Protein AF-A0A9E0C854-F1 (afdb_monomer_lite)

Foldseek 3Di:
DVPPPVPPDDPDPVNVVVVVVVVVVVLVVVLVVLLVVLLVCLQPPVLVVVLLVLVLVLVVLVVVLVVLLVVLVVQLVVLVVVDDPSSVVSVVVSVVSVVVSVCSVVVSVVSVVVSVVSVVVSVVSVVVDVVSDPVSNPPPPPDPPDDDCSVVPDDDDRPVRDDDVVNVVVVVVVVVVD

pLDDT: mean 80.9, std 14.05, range [44.25, 97.5]

Radius of gyration: 30.76 Å; chains: 1; bounding box: 94×47×80 Å

Sequence (178 aa):
MLDKVEKAGGLTRESVFQELVDLKKVIEDSRREIGMARPGDIRTKDIPTATDELDAVVEATAQATATIMDACDGIQTAAGELGGDHANRINDEVMKIFEACSFQDITGQRIRKVVRTLTDIEERVGHLISLLGDKAAGTGDNEDKRVGDARLLNGPQLPPQAVSQDEIDKLLAELDGQ

Secondary structure (DSSP, 8-state):
--SSSTTS----HHHHHHHHHHHHHHHHHHHHHHHHT-HHHIIIIIHHHHHHHHHHHHHHHHHHHHHHHHHHHHHHHHHHHH-HHHHHHHHHHHHHHHHHHHHHHHHHHHHHHHHHHHHHHHHHHHHHHHHH-TTSS----------GGGGT---SPPGGGSPPHHHHHHHHHHHTT-

Structure (mmCIF, N/CA/C/O backbone):
data_AF-A0A9E0C854-F1
#
_entry.id   AF-A0A9E0C854-F1
#
loop_
_atom_site.group_PDB
_atom_site.id
_atom_site.type_symbol
_atom_site.label_atom_id
_atom_site.label_alt_id
_atom_site.label_comp_id
_atom_site.label_asym_id
_atom_site.label_entity_id
_atom_site.label_seq_id
_atom_site.pdbx_PDB_ins_code
_atom_site.Cartn_x
_atom_site.Cartn_y
_atom_site.Cartn_z
_atom_site.occupancy
_atom_site.B_iso_or_equiv
_atom_site.auth_seq_id
_atom_site.auth_comp_id
_atom_site.auth_asym_id
_atom_site.auth_atom_id
_atom_site.pdbx_PDB_model_num
ATOM 1 N N . MET A 1 1 ? 60.003 -29.914 -39.655 1.00 47.25 1 MET A N 1
ATOM 2 C CA . MET A 1 1 ? 59.361 -29.449 -38.401 1.00 47.25 1 MET A CA 1
ATOM 3 C C . MET A 1 1 ? 59.011 -27.955 -38.400 1.00 47.25 1 MET A C 1
ATOM 5 O O . MET A 1 1 ? 58.511 -27.485 -37.391 1.00 47.25 1 MET A O 1
ATOM 9 N N . LEU A 1 2 ? 59.170 -27.228 -39.517 1.00 44.25 2 LEU A N 1
ATOM 10 C CA . LEU A 1 2 ? 58.775 -25.812 -39.636 1.00 44.25 2 LEU A CA 1
ATOM 11 C C . LEU A 1 2 ? 57.404 -25.596 -40.307 1.00 44.25 2 LEU A C 1
ATOM 13 O O . LEU A 1 2 ? 56.946 -24.471 -40.395 1.00 44.25 2 LEU A O 1
ATOM 17 N N . ASP A 1 3 ? 56.720 -26.671 -40.706 1.00 45.84 3 ASP A N 1
ATOM 18 C CA . ASP A 1 3 ? 55.466 -26.610 -41.480 1.00 45.84 3 ASP A CA 1
ATOM 19 C C . ASP A 1 3 ? 54.195 -26.733 -40.611 1.00 45.84 3 ASP A C 1
ATOM 21 O O . ASP A 1 3 ? 53.069 -26.773 -41.094 1.00 45.84 3 ASP A O 1
ATOM 25 N N . LYS A 1 4 ? 54.362 -26.847 -39.284 1.00 47.59 4 LYS A N 1
ATOM 26 C CA . LYS A 1 4 ? 53.248 -26.971 -38.321 1.00 47.59 4 LYS A CA 1
ATOM 27 C C . LYS A 1 4 ? 53.056 -25.743 -37.431 1.00 47.59 4 LYS A C 1
ATOM 29 O O . LYS A 1 4 ? 52.150 -25.752 -36.605 1.00 47.59 4 LYS A O 1
ATOM 34 N N . VAL A 1 5 ? 53.868 -24.698 -37.606 1.00 47.25 5 VAL A N 1
ATOM 35 C CA . VAL A 1 5 ? 53.783 -23.464 -36.802 1.00 47.25 5 VAL A CA 1
ATOM 36 C C . VAL A 1 5 ? 52.947 -22.374 -37.492 1.00 47.25 5 VAL A C 1
ATOM 38 O O . VAL A 1 5 ? 52.438 -21.494 -36.816 1.00 47.25 5 VAL A O 1
ATOM 41 N N . GLU A 1 6 ? 52.658 -22.484 -38.793 1.00 46.53 6 GLU A N 1
ATOM 42 C CA . GLU A 1 6 ? 51.773 -21.535 -39.500 1.00 46.53 6 GLU A CA 1
ATOM 43 C C . GLU A 1 6 ? 50.270 -21.755 -39.230 1.00 46.53 6 GLU A C 1
ATOM 45 O O . GLU A 1 6 ? 49.436 -20.921 -39.569 1.00 46.53 6 GLU A O 1
ATOM 50 N N . LYS A 1 7 ? 49.900 -22.861 -38.568 1.00 46.78 7 LYS A N 1
ATOM 51 C CA . LYS A 1 7 ? 48.511 -23.145 -38.153 1.00 46.78 7 LYS A CA 1
ATOM 52 C C . LYS A 1 7 ? 48.140 -22.582 -36.780 1.00 46.78 7 LYS A C 1
ATOM 54 O O . LYS A 1 7 ? 47.064 -22.888 -36.270 1.00 46.78 7 LYS A O 1
ATOM 59 N N . ALA A 1 8 ? 49.004 -21.764 -36.188 1.00 57.84 8 ALA A N 1
ATOM 60 C CA . ALA A 1 8 ? 48.732 -21.071 -34.941 1.00 57.84 8 ALA A CA 1
ATOM 61 C C . ALA A 1 8 ? 48.850 -19.556 -35.156 1.00 57.84 8 ALA A C 1
ATOM 63 O O . ALA A 1 8 ? 49.950 -19.028 -35.260 1.00 57.84 8 ALA A O 1
ATOM 64 N N . GLY A 1 9 ? 47.712 -18.855 -35.170 1.00 54.84 9 GLY A N 1
ATOM 65 C CA . GLY A 1 9 ? 47.695 -17.427 -34.831 1.00 54.84 9 GLY A CA 1
ATOM 66 C C . GLY A 1 9 ? 47.506 -16.432 -35.974 1.00 54.84 9 GLY A C 1
ATOM 67 O O . GLY A 1 9 ? 48.269 -15.479 -36.079 1.00 54.84 9 GLY A O 1
ATOM 68 N N . GLY A 1 10 ? 46.441 -16.571 -36.763 1.00 53.59 10 GLY A N 1
ATOM 69 C CA . GLY A 1 10 ? 45.981 -15.483 -37.624 1.00 53.59 10 GLY A CA 1
ATOM 70 C C . GLY A 1 10 ? 44.471 -15.329 -37.549 1.00 53.59 10 GLY A C 1
ATOM 71 O O . GLY A 1 10 ? 43.756 -16.053 -38.232 1.00 53.59 10 GLY A O 1
ATOM 72 N N . LEU A 1 11 ? 43.981 -14.379 -36.747 1.00 63.28 11 LEU A N 1
ATOM 73 C CA . LEU A 1 11 ? 42.658 -13.796 -36.976 1.00 63.28 11 LEU A CA 1
ATOM 74 C C . LEU A 1 11 ? 42.680 -13.218 -38.396 1.00 63.28 11 LEU A C 1
ATOM 76 O O . LEU A 1 11 ? 43.303 -12.187 -38.650 1.00 63.28 11 LEU A O 1
ATOM 80 N N . THR A 1 12 ? 42.090 -13.936 -39.350 1.00 79.25 12 THR A N 1
ATOM 81 C CA . THR A 1 12 ? 41.999 -13.462 -40.732 1.00 79.25 12 THR A CA 1
ATOM 82 C C . THR A 1 12 ? 41.063 -12.261 -40.780 1.00 79.25 12 THR A C 1
ATOM 84 O O . THR A 1 12 ? 40.103 -12.174 -40.013 1.00 79.25 12 THR A O 1
ATOM 87 N N . ARG A 1 13 ? 41.315 -11.318 -41.690 1.00 81.19 13 ARG A N 1
ATOM 88 C CA . ARG A 1 13 ? 40.422 -10.167 -41.867 1.00 81.19 13 ARG A CA 1
ATOM 89 C C . ARG A 1 13 ? 38.985 -10.619 -42.154 1.00 81.19 13 ARG A C 1
ATOM 91 O O . ARG A 1 13 ? 38.068 -10.019 -41.607 1.00 81.19 13 ARG A O 1
ATOM 98 N N . GLU A 1 14 ? 38.807 -11.692 -42.931 1.00 84.50 14 GLU A N 1
ATOM 99 C CA . GLU A 1 14 ? 37.512 -12.352 -43.143 1.00 84.50 14 GLU A CA 1
ATOM 100 C C . GLU A 1 14 ? 36.871 -12.836 -41.835 1.00 84.50 14 GLU A C 1
ATOM 102 O O . GLU A 1 14 ? 35.703 -12.546 -41.602 1.00 84.50 14 GLU A O 1
ATOM 107 N N . SER A 1 15 ? 37.608 -13.542 -40.966 1.00 85.12 15 SER A N 1
ATOM 108 C CA . SER A 1 15 ? 37.036 -14.088 -39.725 1.00 85.12 15 SER A CA 1
ATOM 109 C C . SER A 1 15 ? 36.643 -12.992 -38.735 1.00 85.12 15 SER A C 1
ATOM 111 O O . SER A 1 15 ? 35.568 -13.065 -38.154 1.00 85.12 15 SER A O 1
ATOM 113 N N . VAL A 1 16 ? 37.451 -11.934 -38.601 1.00 88.50 16 VAL A N 1
ATOM 114 C CA . VAL A 1 16 ? 37.094 -10.758 -37.783 1.00 88.50 16 VAL A CA 1
ATOM 115 C C . VAL A 1 16 ? 35.865 -10.051 -38.354 1.00 88.50 16 VAL A C 1
ATOM 117 O O . VAL A 1 16 ? 34.990 -9.616 -37.610 1.00 88.50 16 VAL A O 1
ATOM 120 N N . PHE A 1 17 ? 35.775 -9.933 -39.681 1.00 91.12 17 PHE A N 1
ATOM 121 C CA . PHE A 1 17 ? 34.618 -9.315 -40.323 1.00 91.12 17 PHE A CA 1
ATOM 122 C C . PHE A 1 17 ? 33.349 -10.147 -40.114 1.00 91.12 17 PHE A C 1
ATOM 124 O O . PHE A 1 17 ? 32.296 -9.584 -39.827 1.00 91.12 17 PHE A O 1
ATOM 131 N N . GLN A 1 18 ? 33.455 -11.476 -40.193 1.00 91.44 18 GLN A N 1
ATOM 132 C CA . GLN A 1 18 ? 32.345 -12.383 -39.921 1.00 91.44 18 GLN A CA 1
ATOM 133 C C . GLN A 1 18 ? 31.890 -12.299 -38.457 1.00 91.44 18 GLN A C 1
ATOM 135 O O . GLN A 1 18 ? 30.697 -12.151 -38.211 1.00 91.44 18 GLN A O 1
ATOM 140 N N . GLU A 1 19 ? 32.817 -12.279 -37.495 1.00 91.44 19 GLU A N 1
ATOM 141 C CA . GLU A 1 19 ? 32.492 -12.089 -36.073 1.00 91.44 19 GLU A CA 1
ATOM 142 C C . GLU A 1 19 ? 31.792 -10.745 -35.809 1.00 91.44 19 GLU A C 1
ATOM 144 O O . GLU A 1 19 ? 30.834 -10.681 -35.039 1.00 91.44 19 GLU A O 1
ATOM 149 N N . LEU A 1 20 ? 32.211 -9.665 -36.480 1.00 91.25 20 LEU A N 1
ATOM 150 C CA . LEU A 1 20 ? 31.544 -8.362 -36.383 1.00 91.25 20 LEU A CA 1
ATOM 151 C C . LEU A 1 20 ? 30.127 -8.382 -36.975 1.00 91.25 20 LEU A C 1
ATOM 153 O O . LEU A 1 20 ? 29.226 -7.738 -36.433 1.00 91.25 20 LEU A O 1
ATOM 157 N N . VAL A 1 21 ? 29.917 -9.107 -38.076 1.00 93.44 21 VAL A N 1
ATOM 158 C CA . VAL A 1 21 ? 28.591 -9.293 -38.687 1.00 93.44 21 VAL A CA 1
ATOM 159 C C . VAL A 1 21 ? 27.677 -10.101 -37.764 1.00 93.44 21 VAL A C 1
ATOM 161 O O . VAL A 1 21 ? 26.525 -9.712 -37.558 1.00 93.44 21 VAL A O 1
ATOM 164 N N . ASP A 1 22 ? 28.190 -11.170 -37.161 1.00 93.62 22 ASP A N 1
ATOM 165 C CA . ASP A 1 22 ? 27.435 -12.003 -36.226 1.00 93.62 22 ASP A CA 1
ATOM 166 C C . ASP A 1 22 ? 27.076 -11.214 -34.955 1.00 93.62 22 ASP A C 1
ATOM 168 O O . ASP A 1 22 ? 25.923 -11.228 -34.519 1.00 93.62 22 ASP A O 1
ATOM 172 N N . LEU A 1 23 ? 28.013 -10.424 -34.417 1.00 91.56 23 LEU A N 1
ATOM 173 C CA . LEU A 1 23 ? 27.761 -9.527 -33.287 1.00 91.56 23 LEU A CA 1
ATOM 174 C C . LEU A 1 23 ? 26.704 -8.466 -33.621 1.00 91.56 23 LEU A C 1
ATOM 176 O O . LEU A 1 23 ? 25.809 -8.207 -32.815 1.00 91.56 23 LEU A O 1
ATOM 180 N N . LYS A 1 24 ? 26.767 -7.867 -34.818 1.00 89.69 24 LYS A N 1
ATOM 181 C CA . LYS A 1 24 ? 25.749 -6.915 -35.286 1.00 89.69 24 LYS A CA 1
ATOM 182 C C . LYS A 1 24 ? 24.361 -7.555 -35.286 1.00 89.69 24 LYS A C 1
ATOM 184 O O . LYS A 1 24 ? 23.413 -6.918 -34.833 1.00 89.69 24 LYS A O 1
ATOM 189 N N . LYS A 1 25 ? 24.247 -8.800 -35.756 1.00 91.81 25 LYS A N 1
ATOM 190 C CA . LYS A 1 25 ? 22.978 -9.535 -35.787 1.00 91.81 25 LYS A CA 1
ATOM 191 C C . LYS A 1 25 ? 22.425 -9.765 -34.379 1.00 91.81 25 LYS A C 1
ATOM 193 O O . LYS A 1 25 ? 21.268 -9.446 -34.133 1.00 91.81 25 LYS A O 1
ATOM 198 N N . VAL A 1 26 ? 23.266 -10.202 -33.439 1.00 91.25 26 VAL A N 1
ATOM 199 C CA . VAL A 1 26 ? 22.875 -10.364 -32.025 1.00 91.25 26 VAL A CA 1
ATOM 200 C C . VAL A 1 26 ? 22.390 -9.044 -31.418 1.00 91.25 26 VAL A C 1
ATOM 202 O O . VAL A 1 26 ? 21.391 -9.029 -30.699 1.00 91.25 26 VAL A O 1
ATOM 205 N N . ILE A 1 27 ? 23.057 -7.923 -31.717 1.00 85.69 27 ILE A N 1
ATOM 206 C CA . ILE A 1 27 ? 22.643 -6.594 -31.239 1.00 85.69 27 ILE A CA 1
ATOM 207 C C . ILE A 1 27 ? 21.283 -6.196 -31.829 1.00 85.69 27 ILE A C 1
ATOM 209 O O . ILE A 1 27 ? 20.448 -5.644 -31.115 1.00 85.69 27 ILE A O 1
ATOM 213 N N . GLU A 1 28 ? 21.048 -6.448 -33.118 1.00 84.06 28 GLU A N 1
ATOM 214 C CA . GLU A 1 28 ? 19.776 -6.139 -33.785 1.00 84.06 28 GLU A CA 1
ATOM 215 C C . GLU A 1 28 ? 18.621 -6.997 -33.248 1.00 84.06 28 GLU A C 1
ATOM 217 O O . GLU A 1 28 ? 17.553 -6.453 -32.955 1.00 84.06 28 GLU A O 1
ATOM 222 N N . ASP A 1 29 ? 18.852 -8.294 -33.036 1.00 85.56 29 ASP A N 1
ATOM 223 C CA . ASP A 1 29 ? 17.873 -9.205 -32.437 1.00 85.56 29 ASP A CA 1
ATOM 224 C C . ASP A 1 29 ? 17.561 -8.797 -30.983 1.00 85.56 29 ASP A C 1
ATOM 226 O O . ASP A 1 29 ? 16.395 -8.620 -30.627 1.00 85.56 29 ASP A O 1
ATOM 230 N N . SER A 1 30 ? 18.587 -8.492 -30.178 1.00 82.75 30 SER A N 1
ATOM 231 C CA . SER A 1 30 ? 18.409 -8.005 -28.797 1.00 82.75 30 SER A CA 1
ATOM 232 C C . SER A 1 30 ? 17.642 -6.679 -28.745 1.00 82.75 30 SER A C 1
ATOM 234 O O . SER A 1 30 ? 16.756 -6.494 -27.911 1.00 82.75 30 SER A O 1
ATOM 236 N N . ARG A 1 31 ? 17.940 -5.739 -29.656 1.00 77.56 31 ARG A N 1
ATOM 237 C CA . ARG A 1 31 ? 17.209 -4.463 -29.774 1.00 77.56 31 ARG A CA 1
ATOM 238 C C . ARG A 1 31 ? 15.736 -4.686 -30.090 1.00 77.56 31 ARG A C 1
ATOM 240 O O . ARG A 1 31 ? 14.886 -3.976 -29.554 1.00 77.56 31 ARG A O 1
ATOM 247 N N . ARG A 1 32 ? 15.435 -5.654 -30.956 1.00 78.69 32 ARG A N 1
ATOM 248 C CA . ARG A 1 32 ? 14.065 -6.001 -31.331 1.00 78.69 32 ARG A CA 1
ATOM 249 C C . ARG A 1 32 ? 13.300 -6.599 -30.155 1.00 78.69 32 ARG A C 1
ATOM 251 O O . ARG A 1 32 ? 12.183 -6.161 -29.901 1.00 78.69 32 ARG A O 1
ATOM 258 N N . GLU A 1 33 ? 13.887 -7.557 -29.444 1.00 77.50 33 GLU A N 1
ATOM 259 C CA . GLU A 1 33 ? 13.265 -8.176 -28.266 1.00 77.50 33 GLU A CA 1
ATOM 260 C C . GLU A 1 33 ? 12.998 -7.147 -27.163 1.00 77.50 33 GLU A C 1
ATOM 262 O O . GLU A 1 33 ? 11.889 -7.079 -26.634 1.00 77.50 33 GLU A O 1
ATOM 267 N N . ILE A 1 34 ? 13.969 -6.271 -26.886 1.00 75.19 34 ILE A N 1
ATOM 268 C CA . ILE A 1 34 ? 13.792 -5.171 -25.932 1.00 75.19 34 ILE A CA 1
ATOM 269 C C . ILE A 1 34 ? 12.685 -4.221 -26.396 1.00 75.19 34 ILE A C 1
ATOM 271 O O . ILE A 1 34 ? 11.844 -3.837 -25.593 1.00 75.19 34 ILE A O 1
ATOM 275 N N . GLY A 1 35 ? 12.632 -3.865 -27.682 1.00 70.88 35 GLY A N 1
ATOM 276 C CA . GLY A 1 35 ? 11.560 -3.022 -28.217 1.00 70.88 35 GLY A CA 1
ATOM 277 C C . GLY A 1 35 ? 10.167 -3.652 -28.075 1.00 70.88 35 GLY A C 1
ATOM 278 O O . GLY A 1 35 ? 9.203 -2.946 -27.785 1.00 70.88 35 GLY A O 1
ATOM 279 N N . MET A 1 36 ? 10.051 -4.980 -28.210 1.00 73.06 36 MET A N 1
ATOM 280 C CA . MET A 1 36 ? 8.790 -5.708 -27.994 1.00 73.06 36 MET A CA 1
ATOM 281 C C . MET A 1 36 ? 8.317 -5.677 -26.540 1.00 73.06 36 MET A C 1
ATOM 283 O O . MET A 1 36 ? 7.112 -5.702 -26.303 1.00 73.06 36 MET A O 1
ATOM 287 N N . ALA A 1 37 ? 9.238 -5.581 -25.578 1.00 72.38 37 ALA A N 1
ATOM 288 C CA . ALA A 1 37 ? 8.903 -5.425 -24.164 1.00 72.38 37 ALA A CA 1
ATOM 289 C C . ALA A 1 37 ? 8.303 -4.046 -23.834 1.00 72.38 37 ALA A C 1
ATOM 291 O O . ALA A 1 37 ? 7.904 -3.823 -22.697 1.00 72.38 37 ALA A O 1
ATOM 292 N N . ARG A 1 38 ? 8.232 -3.127 -24.813 1.00 77.75 38 ARG A N 1
ATOM 293 C CA . ARG A 1 38 ? 7.670 -1.776 -24.665 1.00 77.75 38 ARG A CA 1
ATOM 294 C C . ARG A 1 38 ? 8.223 -1.044 -23.430 1.00 77.75 38 ARG A C 1
ATOM 296 O O . ARG A 1 38 ? 7.464 -0.550 -22.600 1.00 77.75 38 ARG A O 1
ATOM 303 N N . PRO A 1 39 ? 9.557 -0.930 -23.297 1.00 76.00 39 PRO A N 1
ATOM 304 C CA . PRO A 1 39 ? 10.191 -0.376 -22.104 1.00 76.00 39 PRO A CA 1
ATOM 305 C C . PRO A 1 39 ? 9.765 1.076 -21.834 1.00 76.00 39 PRO A C 1
ATOM 307 O O . PRO A 1 39 ? 9.760 1.511 -20.686 1.00 76.00 39 PRO A O 1
ATOM 310 N N . GLY A 1 40 ? 9.366 1.814 -22.878 1.00 75.81 40 GLY A N 1
ATOM 311 C CA . GLY A 1 40 ? 8.749 3.132 -22.742 1.00 75.81 40 GLY A CA 1
ATOM 312 C C . GLY A 1 40 ? 7.478 3.103 -21.890 1.00 75.81 40 GLY A C 1
ATOM 313 O O . GLY A 1 40 ? 7.398 3.866 -20.936 1.00 75.81 40 GLY A O 1
ATOM 314 N N . ASP A 1 41 ? 6.548 2.187 -22.173 1.00 79.38 41 ASP A N 1
ATOM 315 C CA . ASP A 1 41 ? 5.293 2.041 -21.422 1.00 79.38 41 ASP A CA 1
ATOM 316 C C . ASP A 1 41 ? 5.531 1.548 -19.993 1.00 79.38 41 ASP A C 1
ATOM 318 O O . ASP A 1 41 ? 4.922 2.067 -19.059 1.00 79.38 41 ASP A O 1
ATOM 322 N N . ILE A 1 42 ? 6.486 0.630 -19.805 1.00 81.94 42 ILE A N 1
ATOM 323 C CA . ILE A 1 42 ? 6.897 0.174 -18.469 1.00 81.94 42 ILE A CA 1
ATOM 324 C C . ILE A 1 42 ? 7.330 1.367 -17.608 1.00 81.94 42 ILE A C 1
ATOM 326 O O . ILE A 1 42 ? 6.933 1.471 -16.449 1.00 81.94 42 ILE A O 1
ATOM 330 N N . ARG A 1 43 ? 8.116 2.283 -18.188 1.00 79.31 43 ARG A N 1
ATOM 331 C CA . ARG A 1 43 ? 8.617 3.477 -17.500 1.00 79.31 43 ARG A CA 1
ATOM 332 C C . ARG A 1 43 ? 7.541 4.541 -17.298 1.00 79.31 43 ARG A C 1
ATOM 334 O O . ARG A 1 43 ? 7.480 5.132 -16.234 1.00 79.31 43 ARG A O 1
ATOM 341 N N . THR A 1 44 ? 6.736 4.846 -18.314 1.00 78.06 44 THR A N 1
ATOM 342 C CA . THR A 1 44 ? 5.832 6.010 -18.264 1.00 78.06 44 THR A CA 1
ATOM 343 C C . THR A 1 44 ? 4.430 5.687 -17.769 1.00 78.06 44 THR A C 1
ATOM 345 O O . THR A 1 44 ? 3.678 6.614 -17.488 1.00 78.06 44 THR A O 1
ATOM 348 N N . LYS A 1 45 ? 4.045 4.409 -17.717 1.00 81.06 45 LYS A N 1
ATOM 349 C CA . LYS A 1 45 ? 2.681 3.992 -17.389 1.00 81.06 45 LYS A CA 1
ATOM 350 C C . LYS A 1 45 ? 2.652 2.875 -16.357 1.00 81.06 45 LYS A C 1
ATOM 352 O O . LYS A 1 45 ? 2.100 3.091 -15.285 1.00 81.06 45 LYS A O 1
ATOM 357 N N . ASP A 1 46 ? 3.232 1.714 -16.650 1.00 85.06 46 ASP A N 1
ATOM 358 C CA . ASP A 1 46 ? 2.960 0.508 -15.856 1.00 85.06 46 ASP A CA 1
ATOM 359 C C . ASP A 1 46 ? 3.551 0.594 -14.440 1.00 85.06 46 ASP A C 1
ATOM 361 O O . ASP A 1 46 ? 2.834 0.366 -13.466 1.00 85.06 46 ASP A O 1
ATOM 365 N N . ILE A 1 47 ? 4.833 0.963 -14.305 1.00 87.56 47 ILE A N 1
ATOM 366 C CA . ILE A 1 47 ? 5.476 1.111 -12.989 1.00 87.56 47 ILE A CA 1
ATOM 367 C C . ILE A 1 47 ? 4.900 2.290 -12.186 1.00 87.56 47 ILE A C 1
ATOM 369 O O . ILE A 1 47 ? 4.581 2.075 -11.012 1.00 87.56 47 ILE A O 1
ATOM 373 N N . PRO A 1 48 ? 4.719 3.496 -12.767 1.00 85.69 48 PRO A N 1
ATOM 374 C CA . PRO A 1 48 ? 4.075 4.598 -12.056 1.00 85.69 48 PRO A CA 1
ATOM 375 C C . PRO A 1 48 ? 2.667 4.244 -11.567 1.00 85.69 48 PRO A C 1
ATOM 377 O O . PRO A 1 48 ? 2.380 4.402 -10.387 1.00 85.69 48 PRO A O 1
ATOM 380 N N . THR A 1 49 ? 1.826 3.654 -12.427 1.00 86.38 49 THR A N 1
ATOM 381 C CA . THR A 1 49 ? 0.452 3.266 -12.051 1.00 86.38 49 THR A CA 1
ATOM 382 C C . THR A 1 49 ? 0.454 2.231 -10.928 1.00 86.38 49 THR A C 1
ATOM 384 O O . THR A 1 49 ? -0.264 2.387 -9.947 1.00 86.38 49 THR A O 1
ATOM 387 N N . ALA A 1 50 ? 1.293 1.194 -11.027 1.00 87.06 50 ALA A N 1
ATOM 388 C CA . ALA A 1 50 ? 1.396 0.180 -9.979 1.00 87.06 50 ALA A CA 1
ATOM 389 C C . ALA A 1 50 ? 1.900 0.764 -8.649 1.00 87.06 50 ALA A C 1
ATOM 391 O O . ALA A 1 50 ? 1.499 0.305 -7.582 1.00 87.06 50 ALA A O 1
ATOM 392 N N . THR A 1 51 ? 2.778 1.768 -8.701 1.00 88.25 51 THR A N 1
ATOM 393 C CA . THR A 1 51 ? 3.262 2.476 -7.512 1.00 88.25 51 THR A CA 1
ATOM 394 C C . THR A 1 51 ? 2.140 3.278 -6.857 1.00 88.25 51 THR A C 1
ATOM 396 O O . THR A 1 51 ? 1.907 3.109 -5.661 1.00 88.25 51 THR A O 1
ATOM 399 N N . ASP A 1 52 ? 1.396 4.059 -7.643 1.00 86.81 52 ASP A N 1
ATOM 400 C CA . ASP A 1 52 ? 0.263 4.853 -7.158 1.00 86.81 52 ASP A CA 1
ATOM 401 C C . ASP A 1 52 ? -0.839 3.964 -6.552 1.00 86.81 52 ASP A C 1
ATOM 403 O O . ASP A 1 52 ? -1.371 4.259 -5.480 1.00 86.81 52 ASP A O 1
ATOM 407 N N . GLU A 1 53 ? -1.159 2.839 -7.200 1.00 88.12 53 GLU A N 1
ATOM 408 C CA . GLU A 1 53 ? -2.113 1.853 -6.679 1.00 88.12 53 GLU A CA 1
ATOM 409 C C . GLU A 1 53 ? -1.638 1.244 -5.351 1.00 88.12 53 GLU A C 1
ATOM 411 O O . GLU A 1 53 ? -2.426 1.109 -4.411 1.00 88.12 53 GLU A O 1
ATOM 416 N N . LEU A 1 54 ? -0.353 0.891 -5.238 1.00 90.12 54 LEU A N 1
ATOM 417 C CA . LEU A 1 54 ? 0.215 0.346 -4.002 1.00 90.12 54 LEU A CA 1
ATOM 418 C C . LEU A 1 54 ? 0.207 1.364 -2.857 1.00 90.12 54 LEU A C 1
ATOM 420 O O . LEU A 1 54 ? -0.083 0.982 -1.720 1.00 90.12 54 LEU A O 1
ATOM 424 N N . ASP A 1 55 ? 0.483 2.637 -3.135 1.00 87.38 55 ASP A N 1
ATOM 425 C CA . ASP A 1 55 ? 0.399 3.702 -2.135 1.00 87.38 55 ASP A CA 1
ATOM 426 C C . ASP A 1 55 ? -1.050 3.929 -1.680 1.00 87.38 55 ASP A C 1
ATOM 428 O O . ASP A 1 55 ? -1.312 4.014 -0.477 1.00 87.38 55 ASP A O 1
ATOM 432 N N . ALA A 1 56 ? -2.015 3.909 -2.606 1.00 88.69 56 ALA A N 1
ATOM 433 C CA . ALA A 1 56 ? -3.435 3.985 -2.265 1.00 88.69 56 ALA A CA 1
ATOM 434 C C . ALA A 1 56 ? -3.893 2.808 -1.386 1.00 88.69 56 ALA A C 1
ATOM 436 O O . ALA A 1 56 ? -4.664 3.000 -0.445 1.00 88.69 56 ALA A O 1
ATOM 437 N N . VAL A 1 57 ? -3.387 1.593 -1.634 1.00 88.50 57 VAL A N 1
ATOM 438 C CA . VAL A 1 57 ? -3.648 0.426 -0.774 1.00 88.50 57 VAL A CA 1
ATOM 439 C C . VAL A 1 57 ? -3.079 0.633 0.631 1.00 88.50 57 VAL A C 1
ATOM 441 O O . VAL A 1 57 ? -3.747 0.309 1.617 1.00 88.50 57 VAL A O 1
ATOM 444 N N . VAL A 1 58 ? -1.863 1.171 0.760 1.00 89.88 58 VAL A N 1
ATOM 445 C CA . VAL A 1 58 ? -1.265 1.461 2.074 1.00 89.88 58 VAL A CA 1
ATOM 446 C C . VAL A 1 58 ? -2.104 2.478 2.843 1.00 89.88 58 VAL A C 1
ATOM 448 O O . VAL A 1 58 ? -2.380 2.255 4.021 1.00 89.88 58 VAL A O 1
ATOM 451 N N . GLU A 1 59 ? -2.549 3.545 2.184 1.00 89.31 59 GLU A N 1
ATOM 452 C CA . GLU A 1 59 ? -3.368 4.584 2.812 1.00 89.31 59 GLU A CA 1
ATOM 453 C C . GLU A 1 59 ? -4.737 4.041 3.243 1.00 89.31 59 GLU A C 1
ATOM 455 O O . GLU A 1 59 ? -5.111 4.133 4.413 1.00 89.31 59 GLU A O 1
ATOM 460 N N . ALA A 1 60 ? -5.457 3.374 2.335 1.00 88.88 60 ALA A N 1
ATOM 461 C CA . ALA A 1 60 ? -6.775 2.815 2.625 1.00 88.88 60 ALA A CA 1
ATOM 462 C C . ALA A 1 60 ? -6.730 1.779 3.761 1.00 88.88 60 ALA A C 1
ATOM 464 O O . ALA A 1 60 ? -7.609 1.747 4.625 1.00 88.88 60 ALA A O 1
ATOM 465 N N . THR A 1 61 ? -5.689 0.940 3.797 1.00 89.56 61 THR A N 1
ATOM 466 C CA . THR A 1 61 ? -5.518 -0.046 4.876 1.00 89.56 61 THR A CA 1
ATOM 467 C C . THR A 1 61 ? -5.138 0.600 6.208 1.00 89.56 61 THR A C 1
ATOM 469 O O . THR A 1 61 ? -5.590 0.125 7.254 1.00 89.56 61 THR A O 1
ATOM 472 N N . ALA A 1 62 ? -4.372 1.695 6.202 1.00 89.56 62 ALA A N 1
ATOM 473 C CA . ALA A 1 62 ? -4.085 2.475 7.405 1.00 89.56 62 ALA A CA 1
ATOM 474 C C . ALA A 1 62 ? -5.355 3.128 7.965 1.00 89.56 62 ALA A C 1
ATOM 476 O O . ALA A 1 62 ? -5.649 2.987 9.152 1.00 89.56 62 ALA A O 1
ATOM 477 N N . GLN A 1 63 ? -6.156 3.762 7.107 1.00 91.88 63 GLN A N 1
ATOM 478 C CA . GLN A 1 63 ? -7.400 4.416 7.508 1.00 91.88 63 GLN A CA 1
ATOM 479 C C . GLN A 1 63 ? -8.436 3.420 8.052 1.00 91.88 63 GLN A C 1
ATOM 481 O O . GLN A 1 63 ? -9.070 3.668 9.082 1.00 91.88 63 GLN A O 1
ATOM 486 N N . ALA A 1 64 ? -8.581 2.262 7.400 1.00 91.94 64 ALA A N 1
ATOM 487 C CA . ALA A 1 64 ? -9.443 1.191 7.892 1.00 91.94 64 ALA A CA 1
ATOM 488 C C . ALA A 1 64 ? -8.981 0.679 9.267 1.00 91.94 64 ALA A C 1
ATOM 490 O O . ALA A 1 64 ? -9.805 0.466 10.155 1.00 91.94 64 ALA A O 1
ATOM 491 N N . THR A 1 65 ? -7.667 0.534 9.466 1.00 93.44 65 THR A N 1
ATOM 492 C CA . THR A 1 65 ? -7.097 0.115 10.755 1.00 93.44 65 THR A CA 1
ATOM 493 C C . THR A 1 65 ? -7.371 1.145 11.849 1.00 93.44 65 THR A C 1
ATOM 495 O O . THR A 1 65 ? -7.802 0.757 12.932 1.00 93.44 65 THR A O 1
ATOM 498 N N . ALA A 1 66 ? -7.208 2.441 11.565 1.00 92.44 66 ALA A N 1
ATOM 499 C CA . ALA A 1 66 ? -7.540 3.509 12.509 1.00 92.44 66 ALA A CA 1
ATOM 500 C C . ALA A 1 66 ? -9.017 3.454 12.929 1.00 92.44 66 ALA A C 1
ATOM 502 O O . ALA A 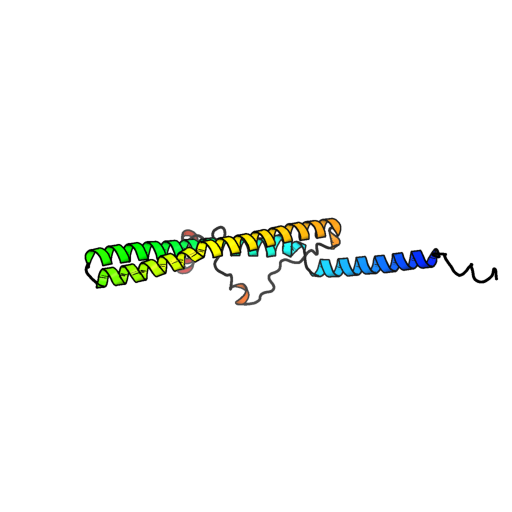1 66 ? -9.325 3.462 14.114 1.00 92.44 66 ALA A O 1
ATOM 503 N N . THR A 1 67 ? -9.923 3.256 11.968 1.00 96.12 67 THR A N 1
ATOM 504 C CA . THR A 1 67 ? -11.363 3.119 12.251 1.00 96.12 67 THR A CA 1
ATOM 505 C C . THR A 1 67 ? -11.666 1.912 13.149 1.00 96.12 67 THR A C 1
ATOM 507 O O . THR A 1 67 ? -12.510 1.992 14.041 1.00 96.12 67 THR A O 1
ATOM 510 N N . ILE A 1 68 ? -10.984 0.780 12.936 1.00 95.75 68 ILE A N 1
ATOM 511 C CA . ILE A 1 68 ? -11.121 -0.411 13.791 1.00 95.75 68 ILE A CA 1
ATOM 512 C C . ILE A 1 68 ? -10.625 -0.119 15.212 1.00 95.75 68 ILE A C 1
ATOM 514 O O . ILE A 1 68 ? -11.271 -0.539 16.173 1.00 95.75 68 ILE A O 1
ATOM 518 N N . MET A 1 69 ? -9.505 0.596 15.352 1.00 94.75 69 MET A N 1
ATOM 519 C CA . MET A 1 69 ? -8.955 0.981 16.654 1.00 94.75 69 MET A CA 1
ATOM 520 C C . MET A 1 69 ? -9.896 1.928 17.410 1.00 94.75 69 MET A C 1
ATOM 522 O O . MET A 1 69 ? -10.205 1.664 18.568 1.00 94.75 69 MET A O 1
ATOM 526 N N . ASP A 1 70 ? -10.452 2.937 16.738 1.00 97.00 70 ASP A N 1
ATOM 527 C CA . ASP A 1 70 ? -11.427 3.859 17.337 1.00 97.00 70 ASP A CA 1
ATOM 528 C C . ASP A 1 70 ? -12.695 3.122 17.808 1.00 97.00 70 ASP A C 1
ATOM 530 O O . ASP A 1 70 ? -13.238 3.382 18.885 1.00 97.00 70 ASP A O 1
ATOM 534 N N . ALA A 1 71 ? -13.171 2.150 17.020 1.00 97.50 71 ALA A N 1
ATOM 535 C CA . ALA A 1 71 ? -14.301 1.311 17.412 1.00 97.50 71 ALA A CA 1
ATOM 536 C C . ALA A 1 71 ? -13.974 0.447 18.644 1.00 97.50 71 ALA A C 1
ATOM 538 O O . ALA A 1 71 ? -14.825 0.265 19.517 1.00 97.50 71 ALA A O 1
ATOM 539 N N . CYS A 1 72 ? -12.744 -0.063 18.734 1.00 97.44 72 CYS A N 1
ATOM 540 C CA . CYS A 1 72 ? -12.256 -0.814 19.888 1.00 97.44 72 CYS A CA 1
ATOM 541 C C . CYS A 1 72 ? -12.219 0.040 21.164 1.00 97.44 72 CYS A C 1
ATOM 543 O O . CYS A 1 72 ? -12.685 -0.426 22.206 1.00 97.44 72 CYS A O 1
ATOM 545 N N . ASP A 1 73 ? -11.770 1.294 21.080 1.00 95.75 73 ASP A N 1
ATOM 546 C CA . ASP A 1 73 ? -11.801 2.239 22.207 1.00 95.75 73 ASP A CA 1
ATOM 547 C C . ASP A 1 73 ? -13.239 2.499 22.695 1.00 95.75 73 ASP A C 1
ATOM 549 O O . ASP A 1 73 ? -13.523 2.514 23.901 1.00 95.75 73 ASP A O 1
ATOM 553 N N . GLY A 1 74 ? -14.185 2.629 21.758 1.00 96.69 74 GLY A N 1
ATOM 554 C CA . GLY A 1 74 ? -15.612 2.737 22.071 1.00 96.69 74 GLY A CA 1
ATOM 555 C C . GLY A 1 74 ? -16.153 1.503 22.805 1.00 96.69 74 GLY A C 1
ATOM 556 O O . GLY A 1 74 ? -16.881 1.634 23.793 1.00 96.69 74 GLY A O 1
ATOM 557 N N . ILE A 1 75 ? -15.754 0.302 22.373 1.00 96.00 75 ILE A N 1
ATOM 558 C CA . ILE A 1 75 ? -16.120 -0.962 23.031 1.00 96.00 75 ILE A CA 1
ATOM 559 C C . ILE A 1 75 ? -15.554 -1.023 24.455 1.00 96.00 75 ILE A C 1
ATOM 561 O O . ILE A 1 75 ? -16.287 -1.394 25.372 1.00 96.00 75 ILE A O 1
ATOM 565 N N . GLN A 1 76 ? -14.290 -0.645 24.669 1.00 95.31 76 GLN A N 1
ATOM 566 C CA . GLN A 1 76 ? -13.686 -0.644 26.008 1.00 95.31 76 GLN A CA 1
ATOM 567 C C . GLN A 1 76 ? -14.363 0.353 26.951 1.00 95.31 76 GLN A C 1
ATOM 569 O O . GLN A 1 76 ? -14.587 0.036 28.119 1.00 95.31 76 GLN A O 1
ATOM 574 N N . THR A 1 77 ? -14.750 1.528 26.446 1.00 95.31 77 THR A N 1
ATOM 575 C CA . THR A 1 77 ? -15.509 2.520 27.224 1.00 95.31 77 THR A CA 1
ATOM 576 C C . THR A 1 77 ? -16.838 1.929 27.701 1.00 95.31 77 THR A C 1
ATOM 578 O O . THR A 1 77 ? -17.117 1.923 28.900 1.00 95.31 77 THR A O 1
ATOM 581 N N . ALA A 1 78 ? -17.615 1.336 26.789 1.00 94.12 78 ALA A N 1
ATOM 582 C CA . ALA A 1 78 ? -18.884 0.692 27.127 1.00 94.12 78 ALA A CA 1
ATOM 583 C C . ALA A 1 78 ? -18.703 -0.516 28.069 1.00 94.12 78 ALA A C 1
ATOM 585 O O . ALA A 1 78 ? -19.510 -0.742 28.972 1.00 94.12 78 ALA A O 1
ATOM 586 N N . ALA A 1 79 ? -17.627 -1.290 27.898 1.00 94.50 79 ALA A N 1
ATOM 587 C CA . ALA A 1 79 ? -17.287 -2.389 28.797 1.00 94.50 79 ALA A CA 1
ATOM 588 C C . ALA A 1 79 ? -16.965 -1.884 30.213 1.00 94.50 79 ALA A C 1
ATOM 590 O O . ALA A 1 79 ? -17.410 -2.480 31.194 1.00 94.50 79 ALA A O 1
ATOM 591 N N . GLY A 1 80 ? -16.241 -0.767 30.331 1.00 92.00 80 GLY A N 1
ATOM 592 C CA . GLY A 1 80 ? -15.926 -0.127 31.608 1.00 92.00 80 GLY A CA 1
ATOM 593 C C . GLY A 1 80 ? -17.170 0.295 32.395 1.00 92.00 80 GLY A C 1
ATOM 594 O O . GLY A 1 80 ? -17.207 0.117 33.611 1.00 92.00 80 GLY A O 1
ATOM 595 N N . GLU A 1 81 ? -18.209 0.778 31.709 1.00 92.44 81 GLU A N 1
ATOM 596 C CA . GLU A 1 81 ? -19.505 1.114 32.319 1.00 92.44 81 GLU A CA 1
ATOM 597 C C . GLU A 1 81 ? -20.268 -0.124 32.825 1.00 92.44 81 GLU A C 1
ATOM 599 O O . GLU A 1 81 ? -20.982 -0.044 33.826 1.00 92.44 81 GLU A O 1
ATOM 604 N N . LEU A 1 82 ? -20.100 -1.277 32.166 1.00 90.69 82 LEU A N 1
ATOM 605 C CA . LEU A 1 82 ? -20.695 -2.559 32.566 1.00 90.69 82 LEU A CA 1
ATOM 606 C C . LEU A 1 82 ? -20.058 -3.129 33.844 1.00 90.69 82 LEU A C 1
ATOM 608 O O . LEU A 1 82 ? -20.760 -3.644 34.715 1.00 90.69 82 LEU A O 1
ATOM 612 N N . GLY A 1 83 ? -18.728 -3.047 33.945 1.00 88.19 83 GLY A N 1
ATOM 613 C CA . GLY A 1 83 ? -17.946 -3.594 35.053 1.00 88.19 83 GLY A CA 1
ATOM 614 C C . GLY A 1 83 ? -17.977 -5.129 35.181 1.00 88.19 83 GLY A C 1
ATOM 615 O O . GLY A 1 83 ? -18.604 -5.859 34.409 1.00 88.19 83 GLY A O 1
ATOM 616 N N . GLY A 1 84 ? -17.257 -5.642 36.183 1.00 93.62 84 GLY A N 1
ATOM 617 C CA . GLY A 1 84 ? -17.215 -7.072 36.516 1.00 93.62 84 GLY A CA 1
ATOM 618 C C . GLY A 1 84 ? -16.482 -7.959 35.499 1.00 93.62 84 GLY A C 1
ATOM 619 O O . GLY A 1 84 ? -15.758 -7.491 34.620 1.00 93.62 84 GLY A O 1
ATOM 620 N N . ASP A 1 85 ? -16.669 -9.274 35.621 1.00 92.69 85 ASP A N 1
ATOM 621 C CA . ASP A 1 85 ? -15.916 -10.270 34.842 1.00 92.69 85 ASP A CA 1
ATOM 622 C C . ASP A 1 85 ? -16.198 -10.207 33.334 1.00 92.69 85 ASP A C 1
ATOM 624 O O . ASP A 1 85 ? -15.338 -10.539 32.518 1.00 92.69 85 ASP A O 1
ATOM 628 N N . HIS A 1 86 ? -17.394 -9.762 32.941 1.00 90.25 86 HIS A N 1
ATOM 629 C CA . HIS A 1 86 ? -17.739 -9.581 31.532 1.00 90.25 86 HIS A CA 1
ATOM 630 C C . HIS A 1 86 ? -16.972 -8.416 30.898 1.00 90.25 86 HIS A C 1
ATOM 632 O O . HIS A 1 86 ? -16.484 -8.571 29.780 1.00 90.25 86 HIS A O 1
ATOM 638 N N . ALA A 1 87 ? -16.802 -7.302 31.616 1.00 94.19 87 ALA A N 1
ATOM 639 C CA . ALA A 1 87 ? -15.996 -6.175 31.153 1.00 94.19 87 ALA A CA 1
ATOM 640 C C . ALA A 1 87 ? -14.530 -6.573 30.943 1.00 94.19 87 ALA A C 1
ATOM 642 O O . ALA A 1 87 ? -13.951 -6.276 29.901 1.00 94.19 87 ALA A O 1
ATOM 643 N N . ASN A 1 88 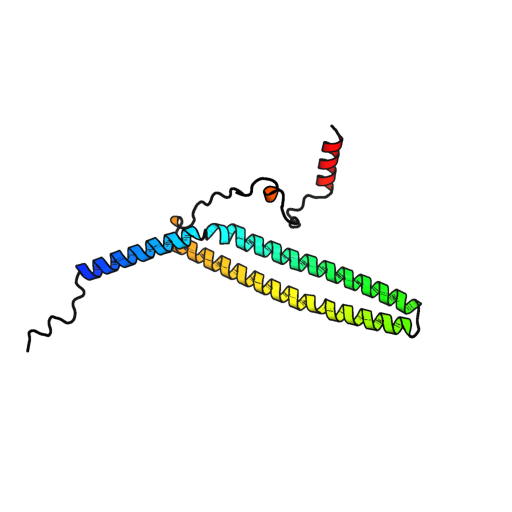? -13.960 -7.325 31.890 1.00 94.31 88 ASN A N 1
ATOM 644 C CA . ASN A 1 88 ? -12.587 -7.825 31.782 1.00 94.31 88 ASN A CA 1
ATOM 645 C C . ASN A 1 88 ? -12.408 -8.712 30.544 1.00 94.31 88 ASN A C 1
ATOM 647 O O . ASN A 1 88 ? -11.488 -8.498 29.763 1.00 94.31 88 ASN A O 1
ATOM 651 N N . ARG A 1 89 ? -13.341 -9.642 30.302 1.00 95.00 89 ARG A N 1
ATOM 652 C CA . ARG A 1 89 ? -13.291 -10.512 29.116 1.00 95.00 89 ARG A CA 1
ATOM 653 C C . ARG A 1 89 ? -13.400 -9.736 27.804 1.00 95.00 89 ARG A C 1
ATOM 655 O O . ARG A 1 89 ? -12.743 -10.106 26.841 1.00 95.00 89 ARG A O 1
ATOM 662 N N . ILE A 1 90 ? -14.226 -8.690 27.748 1.00 95.69 90 ILE A N 1
ATOM 663 C CA . ILE A 1 90 ? -14.328 -7.836 26.555 1.00 95.69 90 ILE A CA 1
ATOM 664 C C . ILE A 1 90 ? -13.010 -7.089 26.329 1.00 95.69 90 ILE A C 1
ATOM 666 O O . ILE A 1 90 ? -12.501 -7.092 25.211 1.00 95.69 90 ILE A O 1
ATOM 670 N N . ASN A 1 91 ? -12.433 -6.509 27.384 1.00 95.31 91 ASN A N 1
ATOM 671 C CA . ASN A 1 91 ? -11.152 -5.810 27.298 1.00 95.31 91 ASN A CA 1
ATOM 672 C C . ASN A 1 91 ? -10.024 -6.732 26.818 1.00 95.31 91 ASN A C 1
ATOM 674 O O . ASN A 1 91 ? -9.231 -6.314 25.976 1.00 95.31 91 ASN A O 1
ATOM 678 N N . ASP A 1 92 ? -9.992 -7.983 27.284 1.00 96.38 92 ASP A N 1
ATOM 679 C CA . ASP A 1 92 ? -9.015 -8.980 26.837 1.00 96.38 92 ASP A CA 1
ATOM 680 C C . ASP A 1 92 ? -9.142 -9.277 25.334 1.00 96.38 92 ASP A C 1
ATOM 682 O O . ASP A 1 92 ? -8.134 -9.372 24.634 1.00 96.38 92 ASP A O 1
ATOM 686 N N . GLU A 1 93 ? -10.365 -9.411 24.806 1.00 97.19 93 GLU A N 1
ATOM 687 C CA . GLU A 1 93 ? -10.569 -9.626 23.366 1.00 97.19 93 GLU A CA 1
ATOM 688 C C . GLU A 1 93 ? -10.220 -8.382 22.539 1.00 97.19 93 GLU A C 1
ATOM 690 O O . GLU A 1 93 ? -9.608 -8.507 21.479 1.00 97.19 93 GLU A O 1
ATOM 695 N N . VAL A 1 94 ? -10.536 -7.179 23.028 1.00 97.00 94 VAL A N 1
ATOM 696 C CA . VAL A 1 94 ? -10.153 -5.929 22.354 1.00 97.00 94 VAL A CA 1
ATOM 697 C C . VAL A 1 94 ? -8.629 -5.767 22.298 1.00 97.00 94 VAL A C 1
ATOM 699 O O . VAL A 1 94 ? -8.091 -5.396 21.255 1.00 97.00 94 VAL A O 1
ATOM 702 N N . MET A 1 95 ? -7.907 -6.122 23.364 1.00 95.12 95 MET A N 1
ATOM 703 C CA . MET A 1 95 ? -6.439 -6.084 23.359 1.00 95.12 95 MET A CA 1
ATOM 704 C C . MET A 1 95 ? -5.838 -6.994 22.284 1.00 95.12 95 MET A C 1
ATOM 706 O O . MET A 1 95 ? -4.897 -6.591 21.601 1.00 95.12 95 MET A O 1
ATOM 710 N N . LYS A 1 96 ? -6.424 -8.175 22.043 1.00 95.81 96 LYS A N 1
ATOM 711 C CA . LYS A 1 96 ? -5.996 -9.042 20.931 1.00 95.81 96 LYS A CA 1
ATOM 712 C C . LYS A 1 96 ? -6.220 -8.391 19.565 1.00 95.81 96 LYS A C 1
ATOM 714 O O . LYS A 1 96 ? -5.420 -8.608 18.656 1.00 95.81 96 LYS A O 1
ATOM 719 N N . ILE A 1 97 ? -7.286 -7.602 19.403 1.00 95.19 97 ILE A N 1
ATOM 720 C CA . ILE A 1 97 ? -7.533 -6.854 18.161 1.00 95.19 97 ILE A CA 1
ATOM 721 C C . ILE A 1 97 ? -6.453 -5.788 17.970 1.00 95.19 97 ILE A C 1
ATOM 723 O O . ILE A 1 97 ? -5.870 -5.726 16.890 1.00 95.19 97 ILE A O 1
ATOM 727 N N . PHE A 1 98 ? -6.116 -5.009 19.004 1.00 93.25 98 PHE A N 1
ATOM 728 C CA . PHE A 1 98 ? -5.028 -4.026 18.920 1.00 93.25 98 PHE A CA 1
ATOM 729 C C . PHE A 1 98 ? -3.693 -4.668 18.536 1.00 93.25 98 PHE A C 1
ATOM 731 O O . PHE A 1 98 ? -3.005 -4.180 17.635 1.00 93.25 98 PHE A O 1
ATOM 738 N N . GLU A 1 99 ? -3.346 -5.791 19.168 1.00 91.69 99 GLU A N 1
ATOM 739 C CA . GLU A 1 99 ? -2.141 -6.549 18.831 1.00 91.69 99 GLU A CA 1
ATOM 740 C C . GLU A 1 99 ? -2.154 -7.012 17.369 1.00 91.69 99 GLU A C 1
ATOM 742 O O . GLU A 1 99 ? -1.165 -6.828 16.657 1.00 91.69 99 GLU A O 1
ATOM 747 N N . ALA A 1 100 ? -3.275 -7.550 16.883 1.00 90.38 100 ALA A N 1
ATOM 748 C CA . ALA A 1 100 ? -3.406 -7.981 15.494 1.00 90.38 100 ALA A CA 1
ATOM 749 C C . ALA A 1 100 ? -3.292 -6.807 14.505 1.00 90.38 100 ALA A C 1
ATOM 751 O O . ALA A 1 100 ? -2.586 -6.907 13.498 1.00 90.38 100 ALA A O 1
ATOM 752 N N . CYS A 1 101 ? -3.934 -5.677 14.804 1.00 90.50 101 CYS A N 1
ATOM 753 C CA . CYS A 1 101 ? -3.890 -4.469 13.985 1.00 90.50 101 CYS A CA 1
ATOM 754 C C . CYS A 1 101 ? -2.490 -3.835 13.941 1.00 90.50 101 CYS A C 1
ATOM 756 O O . CYS A 1 101 ? -2.124 -3.249 12.923 1.00 90.50 101 CYS A O 1
ATOM 758 N N . SER A 1 102 ? -1.656 -4.019 14.973 1.00 85.38 102 SER A N 1
ATOM 759 C CA . SER A 1 102 ? -0.265 -3.533 14.971 1.00 85.38 102 SER A CA 1
ATOM 760 C C . SER A 1 102 ? 0.593 -4.120 13.833 1.00 85.38 102 SER A C 1
ATOM 762 O O . SER A 1 102 ? 1.559 -3.498 13.387 1.00 85.38 102 SER A O 1
ATOM 764 N N . PHE A 1 103 ? 0.208 -5.280 13.280 1.00 82.44 103 PHE A N 1
ATOM 765 C CA . PHE A 1 103 ? 0.890 -5.925 12.149 1.00 82.44 103 PHE A CA 1
ATOM 766 C C . PHE A 1 103 ? 0.773 -5.133 10.828 1.00 82.44 103 PHE A C 1
ATOM 768 O O . PHE A 1 103 ? 1.515 -5.384 9.867 1.00 82.44 103 PHE A O 1
ATOM 775 N N . GLN A 1 104 ? -0.139 -4.157 10.764 1.00 85.62 104 GLN A N 1
ATOM 776 C CA . GLN A 1 104 ? -0.301 -3.269 9.615 1.00 85.62 104 GLN A CA 1
ATOM 777 C C . GLN A 1 104 ? 0.947 -2.409 9.370 1.00 85.62 104 GLN A C 1
ATOM 779 O O . GLN A 1 104 ? 1.305 -2.212 8.208 1.00 85.62 104 GLN A O 1
ATOM 784 N N . ASP A 1 105 ? 1.684 -2.001 10.410 1.00 84.00 105 ASP A N 1
ATOM 785 C CA . ASP A 1 105 ? 2.928 -1.235 10.234 1.00 84.00 105 ASP A CA 1
ATOM 786 C C . ASP A 1 105 ? 3.975 -2.037 9.435 1.00 84.00 105 ASP A C 1
ATOM 788 O O . ASP A 1 105 ? 4.547 -1.552 8.454 1.00 84.00 105 ASP A O 1
ATOM 792 N N . ILE A 1 106 ? 4.134 -3.328 9.748 1.00 86.94 106 ILE A N 1
ATOM 793 C CA . ILE A 1 106 ? 5.023 -4.231 8.999 1.00 86.94 106 ILE A CA 1
ATOM 794 C C . ILE A 1 106 ? 4.546 -4.380 7.548 1.00 86.94 106 ILE A C 1
ATOM 796 O O . ILE A 1 106 ? 5.360 -4.402 6.619 1.00 86.94 106 ILE A O 1
ATOM 800 N N . THR A 1 107 ? 3.234 -4.464 7.329 1.00 88.38 107 THR A N 1
ATOM 801 C CA . THR A 1 107 ? 2.656 -4.580 5.982 1.00 88.38 107 THR A CA 1
ATOM 802 C C . THR A 1 107 ? 2.912 -3.316 5.159 1.00 88.38 107 THR A C 1
ATOM 804 O O . THR A 1 107 ? 3.427 -3.415 4.043 1.00 88.38 107 THR A O 1
ATOM 807 N N . GLY A 1 108 ? 2.682 -2.133 5.732 1.00 88.69 108 GLY A N 1
ATOM 808 C CA . GLY A 1 108 ? 2.969 -0.851 5.088 1.00 88.69 108 GLY A CA 1
ATOM 809 C C . GLY A 1 108 ? 4.455 -0.679 4.762 1.00 88.69 108 GLY A C 1
ATOM 810 O O . GLY A 1 108 ? 4.812 -0.266 3.659 1.00 88.69 108 GLY A O 1
ATOM 811 N N . GLN A 1 109 ? 5.354 -1.070 5.672 1.00 90.31 109 GLN A N 1
ATOM 812 C CA . GLN A 1 109 ? 6.798 -1.054 5.412 1.00 90.31 109 GLN A CA 1
ATOM 813 C C . GLN A 1 109 ? 7.205 -1.996 4.271 1.00 90.31 109 GLN A C 1
ATOM 815 O O . GLN A 1 109 ? 8.037 -1.633 3.434 1.00 90.31 109 GLN A O 1
ATOM 820 N N . ARG A 1 110 ? 6.622 -3.199 4.208 1.00 92.88 110 ARG A N 1
ATOM 821 C CA . ARG A 1 110 ? 6.892 -4.161 3.131 1.00 92.88 110 ARG A CA 1
ATOM 822 C C . ARG A 1 110 ? 6.397 -3.655 1.781 1.00 92.88 110 ARG A C 1
ATOM 824 O O . ARG A 1 110 ? 7.148 -3.768 0.815 1.00 92.88 110 ARG A O 1
ATOM 831 N N . ILE A 1 111 ? 5.203 -3.066 1.713 1.00 91.56 111 ILE A N 1
ATOM 832 C CA . ILE A 1 111 ? 4.680 -2.480 0.470 1.00 91.56 111 ILE A CA 1
ATOM 833 C C . ILE A 1 111 ? 5.573 -1.323 0.014 1.00 91.56 111 ILE A C 1
ATOM 835 O O . ILE A 1 111 ? 6.032 -1.332 -1.124 1.00 91.56 111 ILE A O 1
ATOM 839 N N . ARG A 1 112 ? 5.964 -0.412 0.916 1.00 89.75 112 ARG A N 1
ATOM 840 C CA . ARG A 1 112 ? 6.924 0.660 0.592 1.00 89.75 112 ARG A CA 1
ATOM 841 C C . ARG A 1 112 ? 8.255 0.130 0.049 1.00 89.75 112 ARG A C 1
ATOM 843 O O . ARG A 1 112 ? 8.875 0.760 -0.802 1.00 89.75 112 ARG A O 1
ATOM 850 N N . LYS A 1 113 ? 8.723 -1.031 0.519 1.00 93.25 113 LYS A N 1
ATOM 851 C CA . LYS A 1 113 ? 9.922 -1.680 -0.038 1.00 93.25 113 LYS A CA 1
ATOM 852 C C . LYS A 1 113 ? 9.692 -2.187 -1.467 1.00 93.25 113 LYS A C 1
ATOM 854 O O . LYS A 1 113 ? 10.598 -2.073 -2.291 1.00 93.25 113 LYS A O 1
ATOM 859 N N . VAL A 1 114 ? 8.511 -2.736 -1.756 1.00 93.69 114 VAL A N 1
ATOM 860 C CA . VAL A 1 114 ? 8.120 -3.140 -3.116 1.00 93.69 114 VAL A CA 1
ATOM 861 C C . VAL A 1 114 ? 8.069 -1.919 -4.031 1.00 93.69 114 VAL A C 1
ATOM 863 O O . VAL A 1 114 ? 8.714 -1.950 -5.072 1.00 93.69 114 VAL A O 1
ATOM 866 N N . VAL A 1 115 ? 7.423 -0.833 -3.598 1.00 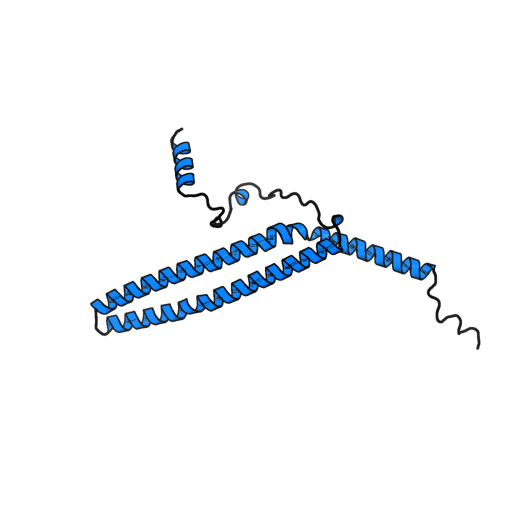90.75 115 VAL A N 1
ATOM 867 C CA . VAL A 1 115 ? 7.373 0.446 -4.327 1.00 90.75 115 VAL A CA 1
ATOM 868 C C . VAL A 1 115 ? 8.776 0.935 -4.691 1.00 90.75 115 VAL A C 1
ATOM 870 O O . VAL A 1 115 ? 9.066 1.124 -5.864 1.00 90.75 115 VAL A O 1
ATOM 873 N N . ARG A 1 116 ? 9.703 1.013 -3.726 1.00 91.12 116 ARG A N 1
ATOM 874 C CA . ARG A 1 116 ? 11.101 1.398 -4.015 1.00 91.12 116 ARG A CA 1
ATOM 875 C C . ARG A 1 116 ? 11.770 0.486 -5.041 1.00 91.12 116 ARG A C 1
ATOM 877 O O . ARG A 1 116 ? 12.503 0.956 -5.896 1.00 91.12 116 ARG A O 1
ATOM 884 N N . THR A 1 117 ? 11.508 -0.818 -4.962 1.00 92.94 117 THR A N 1
ATOM 885 C CA . THR A 1 117 ? 12.065 -1.780 -5.924 1.00 92.94 117 THR A CA 1
ATOM 886 C C . THR A 1 117 ? 11.521 -1.529 -7.330 1.00 92.94 117 THR A C 1
ATOM 888 O O . THR A 1 117 ? 12.261 -1.658 -8.299 1.00 92.94 117 THR A O 1
ATOM 891 N N . LEU A 1 118 ? 10.244 -1.159 -7.455 1.00 91.38 118 LEU A N 1
ATOM 892 C CA . LEU A 1 118 ? 9.648 -0.776 -8.732 1.00 91.38 118 LEU A CA 1
ATOM 893 C C . LEU A 1 118 ? 10.274 0.519 -9.268 1.00 91.38 118 LEU A C 1
ATOM 895 O O . LEU A 1 118 ? 10.659 0.546 -10.433 1.00 91.38 118 LEU A O 1
ATOM 899 N N . THR A 1 119 ? 10.492 1.529 -8.421 1.00 87.00 119 THR A N 1
ATOM 900 C CA . THR A 1 119 ? 11.218 2.759 -8.794 1.00 87.00 119 THR A CA 1
ATOM 901 C C . THR A 1 119 ? 12.648 2.468 -9.275 1.00 87.00 119 THR A C 1
ATOM 903 O O . THR A 1 119 ? 13.085 3.000 -10.292 1.00 87.00 119 THR A O 1
ATOM 906 N N . ASP A 1 120 ? 13.370 1.556 -8.618 1.00 90.81 120 ASP A N 1
ATOM 907 C CA . ASP A 1 120 ? 14.708 1.139 -9.065 1.00 90.81 120 ASP A CA 1
ATOM 908 C C . ASP A 1 120 ? 14.661 0.437 -10.440 1.00 90.81 120 ASP A C 1
ATOM 910 O O . ASP A 1 120 ? 15.583 0.559 -11.255 1.00 90.81 120 ASP A O 1
ATOM 914 N N . ILE A 1 121 ? 13.601 -0.334 -10.712 1.00 88.62 121 ILE A N 1
ATOM 915 C CA . ILE A 1 121 ? 13.382 -0.966 -12.020 1.00 88.62 121 ILE A CA 1
ATOM 916 C C . ILE A 1 121 ? 13.089 0.103 -13.078 1.00 88.62 121 ILE A C 1
ATOM 918 O O . ILE A 1 121 ? 13.654 0.025 -14.170 1.00 88.62 121 ILE A O 1
ATOM 922 N N . GLU A 1 122 ? 12.270 1.108 -12.763 1.00 86.25 122 GLU A N 1
ATOM 923 C CA . GLU A 1 122 ? 11.973 2.241 -13.646 1.00 86.25 122 GLU A CA 1
ATOM 924 C C . GLU A 1 122 ? 13.255 2.950 -14.102 1.00 86.25 122 GLU A C 1
ATOM 926 O O . GLU A 1 122 ? 13.464 3.144 -15.304 1.00 86.25 122 GLU A O 1
ATOM 931 N N . GLU A 1 123 ? 14.156 3.266 -13.166 1.00 88.06 123 GLU A N 1
ATOM 932 C CA . GLU A 1 123 ? 15.427 3.932 -13.465 1.00 88.06 123 GLU A CA 1
ATOM 933 C C . GLU A 1 123 ? 16.303 3.079 -14.397 1.00 88.06 123 GLU A C 1
ATOM 935 O O . GLU A 1 123 ? 16.837 3.566 -15.401 1.00 88.06 123 GLU A O 1
ATOM 940 N N . ARG A 1 124 ? 16.405 1.772 -14.122 1.00 86.62 124 ARG A N 1
ATOM 941 C CA . ARG A 1 124 ? 17.178 0.834 -14.954 1.00 86.62 124 ARG A CA 1
ATOM 942 C C . ARG A 1 124 ? 16.600 0.694 -16.356 1.00 86.62 124 ARG A C 1
ATOM 944 O O . ARG A 1 124 ? 17.363 0.667 -17.322 1.00 86.62 124 ARG A O 1
ATOM 951 N N . VAL A 1 125 ? 15.276 0.618 -16.481 1.00 85.75 125 VAL A N 1
ATOM 952 C CA . VAL A 1 125 ? 14.585 0.597 -17.777 1.00 85.75 125 VAL A CA 1
ATOM 953 C C . VAL A 1 125 ? 14.828 1.914 -18.518 1.00 85.75 125 VAL A C 1
ATOM 955 O O . VAL A 1 125 ? 15.131 1.899 -19.711 1.00 85.75 125 VAL A O 1
ATOM 958 N N . GLY A 1 126 ? 14.800 3.049 -17.816 1.00 82.75 126 GLY A N 1
ATOM 959 C CA . GLY A 1 126 ? 15.151 4.355 -18.369 1.00 82.75 126 GLY A CA 1
ATOM 960 C C . GLY A 1 126 ? 16.570 4.405 -18.937 1.00 82.75 126 GLY A C 1
ATOM 961 O O . GLY A 1 126 ? 16.760 4.850 -20.072 1.00 82.75 126 GLY A O 1
ATOM 962 N N . HIS A 1 127 ? 17.548 3.888 -18.195 1.00 85.06 127 HIS A N 1
ATOM 963 C CA . HIS A 1 127 ? 18.935 3.782 -18.650 1.00 85.06 127 HIS A CA 1
ATOM 964 C C . HIS A 1 127 ? 19.085 2.826 -19.843 1.00 85.06 127 HIS A C 1
ATOM 966 O O . HIS A 1 127 ? 19.826 3.093 -20.785 1.00 85.06 127 HIS A O 1
ATOM 972 N N . LEU A 1 128 ? 18.347 1.717 -19.854 1.00 81.69 128 LEU A N 1
ATOM 973 C CA . LEU A 1 128 ? 18.347 0.782 -20.975 1.00 81.69 128 LEU A CA 1
ATOM 974 C C . LEU A 1 128 ? 17.820 1.453 -22.258 1.00 81.69 128 LEU A C 1
ATOM 976 O O . LEU A 1 128 ? 18.440 1.342 -23.313 1.00 81.69 128 LEU A O 1
ATOM 980 N N . ILE A 1 129 ? 16.733 2.224 -22.168 1.00 77.69 129 ILE A N 1
ATOM 981 C CA . ILE A 1 129 ? 16.196 2.990 -23.304 1.00 77.69 129 ILE A CA 1
ATOM 982 C C . ILE A 1 129 ? 17.216 4.018 -23.815 1.00 77.69 129 ILE A C 1
ATOM 984 O O . ILE A 1 129 ? 17.395 4.135 -25.029 1.00 77.69 129 ILE A O 1
ATOM 988 N N . SER A 1 130 ? 17.909 4.739 -22.924 1.00 80.44 130 SER A N 1
ATOM 989 C CA . SER A 1 130 ? 18.886 5.759 -23.337 1.00 80.44 130 SER A CA 1
ATOM 990 C C . SER A 1 130 ? 20.090 5.162 -24.075 1.00 80.44 130 SER A C 1
ATOM 992 O O . SER A 1 130 ? 20.577 5.761 -25.033 1.00 80.44 130 SER A O 1
ATOM 994 N N . LEU A 1 131 ? 20.523 3.953 -23.697 1.00 77.94 131 LEU A N 1
ATOM 99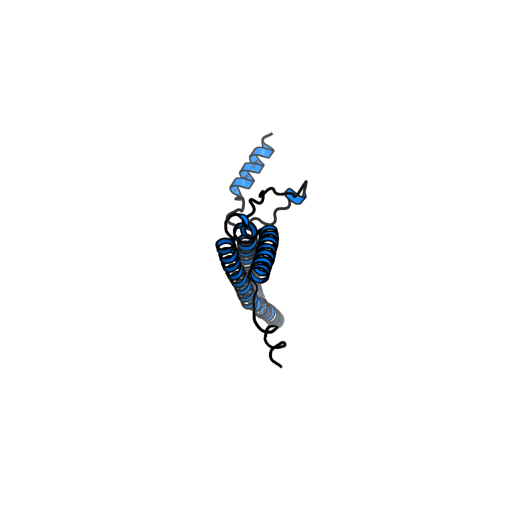5 C CA . LEU A 1 131 ? 21.592 3.217 -24.380 1.00 77.94 131 LEU A CA 1
ATOM 996 C C . LEU A 1 131 ? 21.164 2.650 -25.742 1.00 77.94 131 LEU A C 1
ATOM 998 O O . LEU A 1 131 ? 21.967 2.606 -26.678 1.00 77.94 131 LEU A O 1
ATOM 1002 N N . LEU A 1 132 ? 19.919 2.177 -25.864 1.00 72.12 132 LEU A N 1
ATOM 1003 C CA . LEU A 1 132 ? 19.418 1.583 -27.107 1.00 72.12 132 LEU A CA 1
ATOM 1004 C C . LEU A 1 132 ? 18.965 2.622 -28.150 1.00 72.12 132 LEU A C 1
ATOM 1006 O O . LEU A 1 132 ? 18.990 2.313 -29.347 1.00 72.12 132 LEU A O 1
ATOM 1010 N N . GLY A 1 133 ? 18.633 3.843 -27.720 1.00 65.88 133 GLY A N 1
ATOM 1011 C CA . GLY A 1 133 ? 18.181 4.950 -28.567 1.00 65.88 133 GLY A CA 1
ATOM 1012 C C . GLY A 1 133 ? 16.709 4.843 -28.998 1.00 65.88 133 GLY A C 1
ATOM 1013 O O . GLY A 1 133 ? 16.104 3.772 -28.936 1.00 65.88 133 GLY A O 1
ATOM 1014 N N . ASP A 1 134 ? 16.145 5.957 -29.489 1.00 59.72 134 ASP A N 1
ATOM 1015 C CA . ASP A 1 134 ? 14.709 6.167 -29.798 1.00 59.72 134 ASP A CA 1
ATOM 1016 C C . ASP A 1 134 ? 14.027 5.072 -30.638 1.00 59.72 134 ASP A C 1
ATOM 1018 O O . ASP A 1 134 ? 12.813 4.917 -30.583 1.00 59.72 134 ASP A O 1
ATOM 1022 N N . LYS A 1 135 ? 14.775 4.262 -31.396 1.00 54.91 135 LYS A N 1
ATOM 1023 C CA . LYS A 1 135 ? 14.202 3.167 -32.200 1.00 54.91 135 LYS A CA 1
ATOM 1024 C C . LYS A 1 135 ? 13.699 1.977 -31.371 1.00 54.91 135 LYS A C 1
ATOM 1026 O O . LYS A 1 135 ? 12.940 1.173 -31.903 1.00 54.91 135 LYS A O 1
ATOM 1031 N N . ALA A 1 136 ? 14.124 1.843 -30.111 1.00 51.09 136 ALA A N 1
ATOM 1032 C CA . ALA A 1 136 ? 13.614 0.830 -29.179 1.00 51.09 136 ALA A CA 1
ATOM 1033 C C . ALA A 1 136 ? 12.398 1.323 -28.374 1.00 51.09 136 ALA A C 1
ATOM 1035 O O . ALA A 1 136 ? 11.631 0.511 -27.857 1.00 51.09 136 ALA A O 1
ATOM 1036 N N . ALA A 1 137 ? 12.194 2.642 -28.300 1.00 52.50 137 ALA A N 1
ATOM 1037 C CA . ALA A 1 137 ? 10.970 3.248 -27.798 1.00 52.50 137 ALA A CA 1
ATOM 1038 C C . ALA A 1 137 ? 9.905 3.152 -28.896 1.00 52.50 137 ALA A C 1
ATOM 1040 O O . ALA A 1 137 ? 9.608 4.118 -29.592 1.00 52.50 137 ALA A O 1
ATOM 1041 N N . GLY A 1 138 ? 9.383 1.944 -29.121 1.00 51.34 138 GLY A N 1
ATOM 1042 C CA . GLY A 1 138 ? 8.234 1.766 -29.997 1.00 51.34 138 GLY A CA 1
ATOM 1043 C C . GLY A 1 138 ? 7.151 2.772 -29.611 1.00 51.34 138 GLY A C 1
ATOM 1044 O O . GLY A 1 138 ? 6.778 2.859 -28.443 1.00 51.34 138 GLY A O 1
ATOM 1045 N N . THR A 1 139 ? 6.674 3.543 -30.589 1.00 46.22 139 THR A N 1
ATOM 1046 C CA . THR A 1 139 ? 5.466 4.365 -30.495 1.00 46.22 139 THR A CA 1
ATOM 1047 C C . THR A 1 139 ? 4.279 3.418 -30.329 1.00 46.22 139 THR A C 1
ATOM 1049 O O . THR A 1 139 ? 3.596 3.074 -31.293 1.00 46.22 139 THR A O 1
ATOM 1052 N N . GLY A 1 140 ? 4.120 2.856 -29.135 1.00 49.09 140 GLY A N 1
ATOM 1053 C CA . GLY A 1 140 ? 3.004 1.990 -28.815 1.00 49.09 140 GLY A CA 1
ATOM 1054 C C . GLY A 1 140 ? 1.759 2.851 -28.762 1.00 49.09 140 GLY A C 1
ATOM 1055 O O . GLY A 1 140 ? 1.632 3.668 -27.855 1.00 49.09 140 GLY A O 1
ATOM 1056 N N . ASP A 1 141 ? 0.864 2.679 -29.735 1.00 48.47 141 ASP A N 1
ATOM 1057 C CA . ASP A 1 141 ? -0.501 3.188 -29.657 1.00 48.47 141 ASP A CA 1
ATOM 1058 C C . ASP A 1 141 ? -1.053 2.861 -28.268 1.00 48.47 141 ASP A C 1
ATOM 1060 O O . ASP A 1 141 ? -1.202 1.693 -27.887 1.00 48.47 141 ASP A O 1
ATOM 1064 N N . ASN A 1 142 ? -1.324 3.906 -27.491 1.00 51.81 142 ASN A N 1
ATOM 1065 C CA . ASN A 1 142 ? -1.952 3.815 -26.180 1.00 51.81 142 ASN A CA 1
ATOM 1066 C C . ASN A 1 142 ? -3.473 3.660 -26.356 1.00 51.81 142 ASN A C 1
ATOM 1068 O O . ASN A 1 142 ? -4.258 4.300 -25.662 1.00 51.81 142 ASN A O 1
ATOM 1072 N N . GLU A 1 143 ? -3.895 2.857 -27.334 1.00 55.38 143 GLU A N 1
ATOM 1073 C CA . GLU A 1 143 ? -5.299 2.532 -27.528 1.00 55.38 143 GLU A CA 1
ATOM 1074 C C . GLU A 1 143 ? -5.686 1.434 -26.540 1.00 55.38 143 GLU A C 1
ATOM 1076 O O . GLU A 1 143 ? -5.112 0.339 -26.523 1.00 55.38 143 GLU A O 1
ATOM 1081 N N . ASP A 1 144 ? -6.668 1.736 -25.693 1.00 63.41 144 ASP A N 1
ATOM 1082 C CA . ASP A 1 144 ? -7.308 0.740 -24.849 1.00 63.41 144 ASP A CA 1
ATOM 1083 C C . ASP A 1 144 ? -8.024 -0.290 -25.733 1.00 63.41 144 ASP A C 1
ATOM 1085 O O . ASP A 1 144 ? -9.084 -0.027 -26.302 1.00 63.41 144 ASP A O 1
ATOM 1089 N N . LYS A 1 145 ? -7.423 -1.476 -25.859 1.00 71.81 145 LYS A N 1
ATOM 1090 C CA . LYS A 1 145 ? -7.943 -2.574 -26.687 1.00 71.81 145 LYS A CA 1
ATOM 1091 C C . LYS A 1 145 ? -9.106 -3.324 -26.034 1.00 71.81 145 LYS A C 1
ATOM 1093 O O . LYS A 1 145 ? -9.638 -4.249 -26.648 1.00 71.81 145 LYS A O 1
ATOM 1098 N N . ARG A 1 146 ? -9.481 -2.990 -24.792 1.00 77.38 146 ARG A N 1
ATOM 1099 C CA . ARG A 1 146 ? -10.620 -3.620 -24.110 1.00 77.38 146 ARG A CA 1
ATOM 1100 C C . ARG A 1 146 ? -11.915 -3.216 -24.818 1.00 77.38 146 ARG A C 1
ATOM 1102 O O . ARG A 1 146 ? -12.101 -2.066 -25.206 1.00 77.38 146 ARG A O 1
ATOM 1109 N N . VAL A 1 147 ? -12.816 -4.176 -25.002 1.00 76.06 147 VAL A N 1
ATOM 1110 C CA . VAL A 1 147 ? -14.077 -4.002 -25.743 1.00 76.06 147 VAL A CA 1
ATOM 1111 C C . VAL A 1 147 ? -15.266 -4.271 -24.825 1.00 76.06 147 VAL A C 1
ATOM 1113 O O . VAL A 1 147 ? -15.179 -5.118 -23.936 1.00 76.06 147 VAL A O 1
ATOM 1116 N N . GLY A 1 148 ? -16.379 -3.569 -25.054 1.00 78.75 148 GLY A N 1
ATOM 1117 C CA . GLY A 1 148 ? -17.606 -3.722 -24.264 1.00 78.75 148 GLY A CA 1
ATOM 1118 C C . GLY A 1 148 ? -17.415 -3.361 -22.787 1.00 78.75 148 GLY A C 1
ATOM 1119 O O . GLY A 1 148 ? -16.679 -2.430 -22.460 1.00 78.75 148 GLY A O 1
ATOM 1120 N N . ASP A 1 149 ? -18.050 -4.124 -21.899 1.00 73.31 149 ASP A N 1
ATOM 1121 C CA . ASP A 1 149 ? -18.096 -3.860 -20.451 1.00 73.31 149 ASP A CA 1
ATOM 1122 C C . ASP A 1 149 ? -16.715 -3.888 -19.776 1.00 73.31 149 ASP A C 1
ATOM 1124 O O . ASP A 1 149 ? -16.484 -3.190 -18.791 1.00 73.31 149 ASP A O 1
ATOM 1128 N N . ALA A 1 150 ? -15.746 -4.613 -20.347 1.00 70.94 150 ALA A N 1
ATOM 1129 C CA . ALA A 1 150 ? -14.361 -4.626 -19.869 1.00 70.94 150 ALA A CA 1
ATOM 1130 C C . ALA A 1 150 ? -13.679 -3.248 -19.954 1.00 70.94 150 ALA A C 1
ATOM 1132 O O . ALA A 1 150 ? -12.710 -2.999 -19.240 1.00 70.94 150 ALA A O 1
ATOM 1133 N N . ARG A 1 151 ? -14.183 -2.353 -20.814 1.00 72.00 151 ARG A N 1
ATOM 1134 C CA . ARG A 1 151 ? -13.725 -0.961 -20.922 1.00 72.00 151 ARG A CA 1
ATOM 1135 C C . ARG A 1 151 ? -14.363 -0.044 -19.871 1.00 72.00 151 ARG A C 1
ATOM 1137 O O . ARG A 1 151 ? -13.853 1.043 -19.621 1.00 72.00 151 ARG A O 1
ATOM 1144 N N . LEU A 1 152 ? -15.481 -0.472 -19.282 1.00 71.69 152 LEU A N 1
ATOM 1145 C CA . LEU A 1 152 ? -16.225 0.257 -18.249 1.00 71.69 152 LEU A CA 1
ATOM 1146 C C . LEU A 1 152 ? -15.778 -0.133 -16.833 1.00 71.69 152 LEU A C 1
ATOM 1148 O O . LEU A 1 152 ? -15.959 0.640 -15.896 1.00 71.69 152 LEU A O 1
ATOM 1152 N N . LEU A 1 153 ? -15.157 -1.306 -16.687 1.00 65.75 153 LEU A N 1
ATOM 1153 C CA . LEU A 1 153 ? -14.531 -1.789 -15.457 1.00 65.75 153 LEU A CA 1
ATOM 1154 C C . LEU A 1 153 ? -13.212 -1.050 -15.193 1.00 65.75 153 LEU A C 1
ATOM 1156 O O . LEU A 1 153 ? -12.118 -1.582 -15.388 1.00 65.75 153 LEU A O 1
ATOM 1160 N N . ASN A 1 154 ? -13.329 0.195 -14.747 1.00 69.56 154 ASN A N 1
ATOM 1161 C CA . ASN A 1 154 ? -12.240 0.902 -14.092 1.00 69.56 154 ASN A CA 1
ATOM 1162 C C . ASN A 1 154 ? -12.339 0.595 -12.593 1.00 69.56 154 ASN A C 1
ATOM 1164 O O . ASN A 1 154 ? -13.435 0.612 -12.031 1.00 69.56 154 ASN A O 1
ATOM 1168 N N . GLY A 1 155 ? -11.218 0.232 -11.966 1.00 67.12 155 GLY A N 1
ATOM 1169 C CA . GLY A 1 155 ? -11.171 0.026 -10.519 1.00 67.12 155 GLY A CA 1
ATOM 1170 C C . GLY A 1 155 ? -11.526 1.306 -9.748 1.00 67.12 155 GLY A C 1
ATOM 1171 O O . GLY A 1 155 ? -11.757 2.352 -10.363 1.00 67.12 155 GLY A O 1
ATOM 1172 N N . PRO A 1 156 ? -11.564 1.248 -8.405 1.00 66.38 156 PRO A N 1
ATOM 1173 C CA . PRO A 1 156 ? -11.735 2.438 -7.578 1.00 66.38 156 PRO A CA 1
ATOM 1174 C C . PRO A 1 156 ? -10.759 3.530 -8.026 1.00 66.38 156 PRO A C 1
ATOM 1176 O O . PRO A 1 156 ? -9.560 3.278 -8.139 1.00 66.38 156 PRO A O 1
ATOM 1179 N N . GLN A 1 157 ? -11.280 4.717 -8.336 1.00 67.25 157 GLN A N 1
ATOM 1180 C CA . GLN A 1 157 ? -10.452 5.817 -8.821 1.00 67.25 157 GLN A CA 1
ATOM 1181 C C . GLN A 1 157 ? -9.488 6.260 -7.719 1.00 67.25 157 GLN A C 1
ATOM 1183 O O . GLN A 1 157 ? -9.883 6.407 -6.560 1.00 67.25 157 GLN A O 1
ATOM 1188 N N . LEU A 1 158 ? -8.226 6.491 -8.089 1.00 67.25 158 LEU A N 1
ATOM 1189 C CA . LEU A 1 158 ? -7.257 7.104 -7.187 1.00 67.25 158 LEU A CA 1
ATOM 1190 C C . LEU A 1 158 ? -7.784 8.484 -6.751 1.00 67.25 158 LEU A C 1
ATOM 1192 O O . LEU A 1 158 ? -8.360 9.183 -7.582 1.00 67.25 158 LEU A O 1
ATOM 1196 N N . PRO A 1 159 ? -7.559 8.929 -5.501 1.00 66.50 159 PRO A N 1
ATOM 1197 C CA . PRO A 1 159 ? -8.100 10.191 -4.984 1.00 66.50 159 PRO A CA 1
ATOM 1198 C C . PRO A 1 159 ? -7.929 11.431 -5.889 1.00 66.50 159 PRO A C 1
ATOM 1200 O O . PRO A 1 159 ? -8.895 12.175 -6.031 1.00 66.50 159 PRO A O 1
ATOM 1203 N N . PRO A 1 160 ? -6.779 11.677 -6.558 1.00 63.91 160 PRO A N 1
ATOM 1204 C CA . PRO A 1 160 ? -6.641 12.822 -7.470 1.00 63.91 160 PRO A CA 1
ATOM 1205 C C . PRO A 1 160 ? -7.414 12.686 -8.794 1.00 63.91 160 PRO A C 1
ATOM 1207 O O . PRO A 1 160 ? -7.505 13.647 -9.552 1.00 63.91 160 PRO A O 1
ATOM 1210 N N . GLN A 1 161 ? -7.933 11.499 -9.098 1.00 66.69 161 GLN A N 1
ATOM 1211 C CA . GLN A 1 161 ? -8.701 11.169 -10.302 1.00 66.69 161 GLN A CA 1
ATOM 1212 C C . GLN A 1 161 ? -10.163 10.841 -9.965 1.00 66.69 161 GLN A C 1
ATOM 1214 O O . GLN A 1 161 ? -10.949 10.570 -10.872 1.00 66.69 161 GLN A O 1
ATOM 1219 N N . ALA A 1 162 ? -10.507 10.832 -8.672 1.00 71.19 162 ALA A N 1
ATOM 1220 C CA . ALA A 1 162 ? -11.843 10.562 -8.188 1.00 71.19 162 ALA A CA 1
ATOM 1221 C C . ALA A 1 162 ? -12.753 11.732 -8.559 1.00 71.19 162 ALA A C 1
ATOM 1223 O O . ALA A 1 162 ? -12.499 12.873 -8.170 1.00 71.19 162 ALA A O 1
ATOM 1224 N N . VAL A 1 163 ? -13.815 11.440 -9.310 1.00 76.69 163 VAL A N 1
ATOM 1225 C CA . VAL A 1 163 ? -14.882 12.414 -9.558 1.00 76.69 163 VAL A CA 1
ATOM 1226 C C . VAL A 1 163 ? -15.454 12.838 -8.208 1.00 76.69 163 VAL A C 1
ATOM 1228 O O . VAL A 1 163 ? -15.786 11.996 -7.369 1.00 76.69 163 VAL A O 1
ATOM 1231 N N . SER A 1 164 ? -15.528 14.146 -7.976 1.00 80.44 164 SER A N 1
ATOM 1232 C CA . SER A 1 164 ? -16.034 14.667 -6.708 1.00 80.44 164 SER A CA 1
ATOM 1233 C C . SER A 1 164 ? -17.529 14.372 -6.558 1.00 80.44 164 SER A C 1
ATOM 1235 O O . SER A 1 164 ? -18.260 14.313 -7.547 1.00 80.44 164 SER A O 1
ATOM 1237 N N . GLN A 1 165 ? -18.014 14.218 -5.321 1.00 78.69 165 GLN 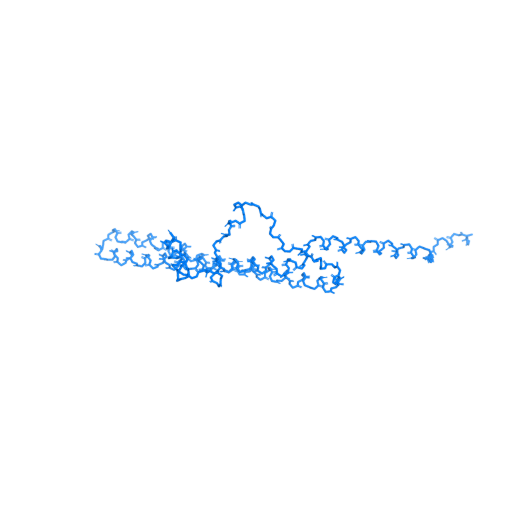A N 1
ATOM 1238 C CA . GLN A 1 165 ? -19.445 13.983 -5.081 1.00 78.69 165 GLN A CA 1
ATOM 1239 C C . GLN A 1 165 ? -20.308 15.112 -5.669 1.00 78.69 165 GLN A C 1
ATOM 1241 O O . GLN A 1 165 ? -21.345 14.843 -6.262 1.00 78.69 165 GLN A O 1
ATOM 1246 N N . ASP A 1 166 ? -19.820 16.353 -5.628 1.00 82.06 166 ASP A N 1
ATOM 1247 C CA . ASP A 1 166 ? -20.485 17.509 -6.237 1.00 82.06 166 ASP A CA 1
ATOM 1248 C C . ASP A 1 166 ? -20.615 17.392 -7.771 1.00 82.06 166 ASP A C 1
ATOM 1250 O O . ASP A 1 166 ? -21.559 17.912 -8.368 1.00 82.06 166 ASP A O 1
ATOM 1254 N N . GLU A 1 167 ? -19.666 16.732 -8.438 1.00 80.94 167 GLU A N 1
ATOM 1255 C CA . GLU A 1 167 ? -19.729 16.448 -9.877 1.00 80.94 167 GLU A CA 1
ATOM 1256 C C . GLU A 1 167 ? -20.654 15.266 -10.184 1.00 80.94 167 GLU A C 1
ATOM 1258 O O . GLU A 1 167 ? -21.382 15.317 -11.175 1.00 80.94 167 GLU A O 1
ATOM 1263 N N . ILE A 1 168 ? -20.678 14.244 -9.321 1.00 80.19 168 ILE A N 1
ATOM 1264 C CA . ILE A 1 168 ? -21.632 13.126 -9.402 1.00 80.19 168 ILE A CA 1
ATOM 1265 C C . ILE A 1 168 ? -23.065 13.656 -9.280 1.00 80.19 168 ILE A C 1
ATOM 1267 O O . ILE A 1 168 ? -23.923 13.314 -10.093 1.00 80.19 168 ILE A O 1
ATOM 1271 N N . ASP A 1 169 ? -23.308 14.541 -8.317 1.00 82.94 169 ASP A N 1
ATOM 1272 C CA . ASP A 1 169 ? -24.623 15.123 -8.061 1.00 82.94 169 ASP A CA 1
ATOM 1273 C C . ASP A 1 169 ? -25.085 16.007 -9.231 1.00 82.94 169 ASP A C 1
ATOM 1275 O O . ASP A 1 169 ? -26.257 15.976 -9.609 1.00 82.94 169 ASP A O 1
ATOM 1279 N N . LYS A 1 170 ? -24.167 16.748 -9.870 1.00 88.06 170 LYS A N 1
ATOM 1280 C CA . LYS A 1 170 ? -24.461 17.500 -11.104 1.00 88.06 170 LYS A CA 1
ATOM 1281 C C . LYS A 1 170 ? -24.818 16.586 -12.273 1.00 88.06 170 LYS A C 1
ATOM 1283 O O . LYS A 1 170 ? -25.793 16.855 -12.966 1.00 88.06 170 LYS A O 1
ATOM 1288 N N . LEU A 1 171 ? -24.055 15.514 -12.479 1.00 82.94 171 LEU A N 1
ATOM 1289 C CA . LEU A 1 171 ? -24.308 14.531 -13.537 1.00 82.94 171 LEU A CA 1
ATOM 1290 C C . LEU A 1 171 ? -25.665 13.839 -13.364 1.00 82.94 171 LEU A C 1
ATOM 1292 O O . LEU A 1 171 ? -26.388 13.649 -14.340 1.00 82.94 171 LEU A O 1
ATOM 1296 N N . LEU A 1 172 ? -26.029 13.488 -12.130 1.00 82.12 172 LEU A N 1
ATOM 1297 C CA . LEU A 1 172 ? -27.328 12.886 -11.824 1.00 82.12 172 LEU A CA 1
ATOM 1298 C C . LEU A 1 172 ? -28.478 13.887 -12.002 1.00 82.12 172 LEU A C 1
ATOM 1300 O O . LEU A 1 172 ? -29.501 13.535 -12.582 1.00 82.12 172 LEU A O 1
ATOM 1304 N N . ALA A 1 173 ? -28.290 15.147 -11.603 1.00 86.69 173 ALA A N 1
A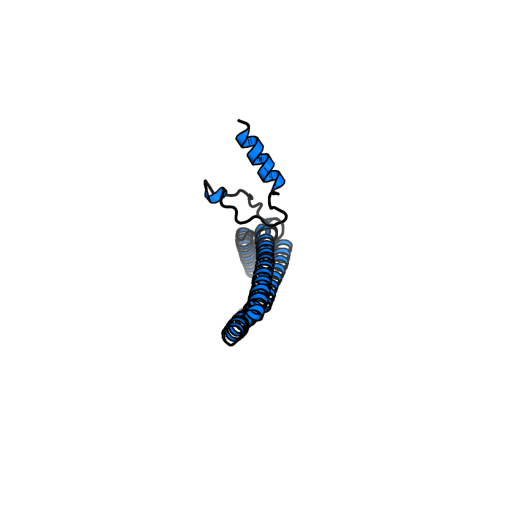TOM 1305 C CA . ALA A 1 173 ? -29.284 16.197 -11.824 1.00 86.69 173 ALA A CA 1
ATOM 1306 C C . ALA A 1 173 ? -29.531 16.492 -13.317 1.00 86.69 173 ALA A C 1
ATOM 1308 O O . ALA A 1 173 ? -30.653 16.820 -13.700 1.00 86.69 173 ALA A O 1
ATOM 1309 N N . GLU A 1 174 ? -28.508 16.369 -14.170 1.00 84.19 174 GLU A N 1
ATOM 1310 C CA . GLU A 1 174 ? -28.650 16.493 -15.628 1.00 84.19 174 GLU A CA 1
ATOM 1311 C C . GLU A 1 174 ? -29.378 15.294 -16.263 1.00 84.19 174 GLU A C 1
ATOM 1313 O O . GLU A 1 174 ? -30.092 15.474 -17.250 1.00 84.19 174 GLU A O 1
ATOM 1318 N N . LEU A 1 175 ? -29.241 14.091 -15.693 1.00 75.81 175 LEU A N 1
ATOM 1319 C CA . LEU A 1 175 ? -29.931 12.872 -16.143 1.00 75.81 175 LEU A CA 1
ATOM 1320 C C . LEU A 1 175 ? -31.411 12.833 -15.733 1.00 75.81 175 LEU A C 1
ATOM 1322 O O . LEU A 1 175 ? -32.240 12.379 -16.517 1.00 75.81 175 LEU A O 1
ATOM 1326 N N . ASP A 1 176 ? -31.747 13.346 -14.548 1.00 74.81 176 ASP A N 1
ATOM 1327 C CA . ASP A 1 176 ? -33.131 13.435 -14.051 1.00 74.81 176 ASP A CA 1
ATOM 1328 C C . ASP A 1 176 ? -33.919 14.617 -14.661 1.00 74.81 176 ASP A C 1
ATOM 1330 O O . ASP A 1 176 ? -35.123 14.762 -14.437 1.00 74.81 176 ASP A O 1
ATOM 1334 N N . GLY A 1 177 ? -33.244 15.482 -15.427 1.00 60.84 177 GLY A N 1
ATOM 1335 C CA . GLY A 1 177 ? -33.812 16.656 -16.095 1.00 60.84 177 GLY A CA 1
ATOM 1336 C C . GLY A 1 177 ? -34.332 16.430 -17.525 1.00 60.84 177 GLY A C 1
ATOM 1337 O O . GLY A 1 177 ? -34.684 17.418 -18.177 1.00 60.84 177 GLY A O 1
ATOM 1338 N N . GLN A 1 178 ? -34.367 15.184 -18.024 1.00 47.62 178 GLN A N 1
ATOM 1339 C CA . GLN A 1 178 ? -34.918 14.801 -19.339 1.00 47.62 178 GLN A CA 1
ATOM 1340 C C . GLN A 1 178 ? -36.258 14.065 -19.250 1.00 47.62 178 GLN A C 1
ATOM 1342 O O . GLN A 1 178 ? -36.407 13.175 -18.387 1.00 47.62 178 GLN A O 1
#